Protein AF-A0A6P2C830-F1 (afdb_monomer_lite)

Foldseek 3Di:
DDPDPDPDPDQWDWDDDPNDIDTDHDPVVVVVVVVCVVVDDPVVVVVVVVVVVVVVVVVCVVVVVPPDDDPVRVCCVVVVD

Radius of gyration: 18.93 Å; chains: 1; bounding box: 39×42×45 Å

Secondary structure (DSSP, 8-state):
---------SSSEEEEETTEEEEE--HHHHHHHHHHHHHS-HHHHHHHHHHHHHHHHHHHHHTT-TT---HHHHHHHHHT-

Structure (mmCIF, N/CA/C/O ba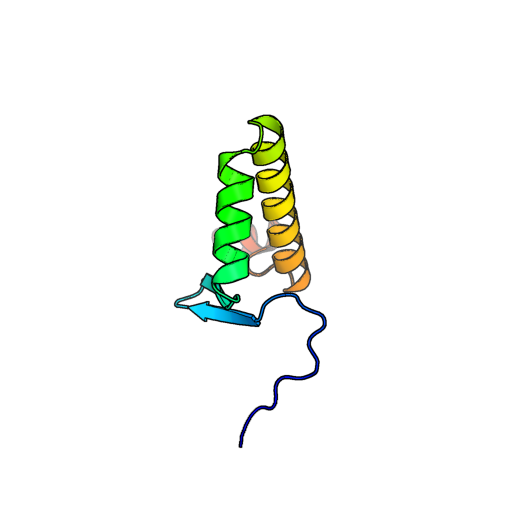ckbone):
data_AF-A0A6P2C830-F1
#
_entry.id   AF-A0A6P2C830-F1
#
loop_
_atom_site.group_PDB
_atom_site.id
_atom_site.type_symbol
_atom_site.label_atom_id
_atom_site.label_alt_id
_atom_site.label_comp_id
_atom_site.label_asym_id
_atom_site.label_entity_id
_atom_site.label_seq_id
_atom_site.pdbx_PDB_ins_code
_atom_site.Cartn_x
_atom_site.Cartn_y
_atom_site.Cartn_z
_atom_site.occupancy
_atom_site.B_iso_or_equiv
_atom_site.auth_seq_id
_atom_site.auth_comp_id
_atom_site.auth_asym_id
_atom_site.auth_atom_id
_atom_site.pdbx_PDB_model_num
ATOM 1 N N . MET A 1 1 ? -4.052 -27.293 -15.892 1.00 34.88 1 MET A N 1
ATOM 2 C CA . MET 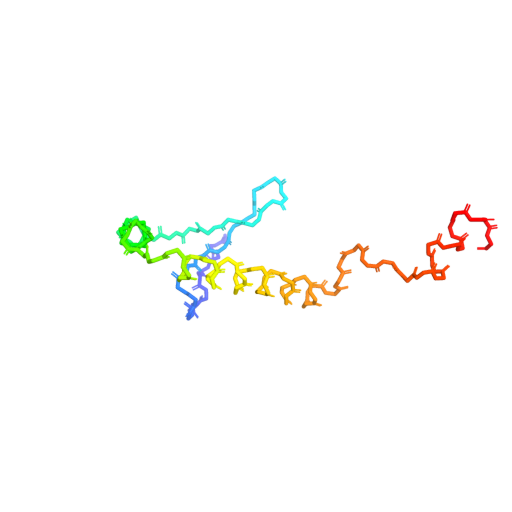A 1 1 ? -2.924 -27.018 -14.983 1.00 34.88 1 MET A CA 1
ATOM 3 C C . MET A 1 1 ? -3.433 -26.056 -13.933 1.00 34.88 1 MET A C 1
ATOM 5 O O . MET A 1 1 ? -3.702 -24.916 -14.277 1.00 34.88 1 MET A O 1
ATOM 9 N N . SER A 1 2 ? -3.673 -26.529 -12.713 1.00 40.00 2 SER A N 1
ATOM 10 C CA . SER A 1 2 ? -4.054 -25.658 -11.599 1.00 40.00 2 SER A CA 1
ATOM 11 C C . SER A 1 2 ? -2.768 -25.206 -10.920 1.00 40.00 2 SER A C 1
ATOM 13 O O . SER A 1 2 ? -2.024 -26.048 -10.423 1.00 40.00 2 SER A O 1
ATOM 15 N N . ALA A 1 3 ? -2.478 -23.905 -10.967 1.00 47.34 3 ALA A N 1
ATOM 16 C CA . ALA A 1 3 ? -1.435 -23.311 -10.146 1.00 47.34 3 ALA A CA 1
ATOM 17 C C . ALA A 1 3 ? -1.908 -23.415 -8.694 1.00 47.34 3 ALA A C 1
ATOM 19 O O . ALA A 1 3 ? -2.876 -22.774 -8.294 1.00 47.34 3 ALA A O 1
ATOM 20 N N . GLN A 1 4 ? -1.311 -24.335 -7.948 1.00 46.91 4 GLN A N 1
ATOM 21 C CA . GLN A 1 4 ? -1.545 -24.451 -6.519 1.00 46.91 4 GLN A CA 1
ATOM 22 C C . GLN A 1 4 ? -0.802 -23.277 -5.868 1.00 46.91 4 GLN A C 1
ATOM 24 O O . GLN A 1 4 ? 0.375 -23.100 -6.196 1.00 46.91 4 GLN A O 1
ATOM 29 N N . PRO A 1 5 ? -1.444 -22.458 -5.015 1.00 54.84 5 PRO A N 1
ATOM 30 C CA . PRO A 1 5 ? -0.735 -21.396 -4.327 1.00 54.84 5 PRO A CA 1
ATOM 31 C C . PRO A 1 5 ? 0.318 -22.073 -3.456 1.00 54.84 5 PRO A C 1
ATOM 33 O O . PRO A 1 5 ? -0.004 -22.869 -2.573 1.00 54.84 5 PRO A O 1
ATOM 36 N N . THR A 1 6 ? 1.584 -21.833 -3.779 1.00 50.69 6 THR A N 1
ATOM 37 C CA . THR A 1 6 ? 2.702 -22.108 -2.885 1.00 50.69 6 THR A CA 1
ATOM 38 C C . THR A 1 6 ? 2.404 -21.438 -1.560 1.00 50.69 6 THR A C 1
ATOM 40 O O . THR A 1 6 ? 2.041 -20.269 -1.567 1.00 50.69 6 THR A O 1
ATOM 43 N N . ASP A 1 7 ? 2.545 -22.205 -0.482 1.00 49.25 7 ASP A N 1
ATOM 44 C CA . ASP A 1 7 ? 2.450 -21.818 0.926 1.00 49.25 7 ASP A CA 1
ATOM 45 C C . ASP A 1 7 ? 3.064 -20.422 1.144 1.00 49.25 7 ASP A C 1
ATOM 47 O O . ASP A 1 7 ? 4.273 -20.263 1.328 1.00 49.25 7 ASP A O 1
ATOM 51 N N . SER A 1 8 ? 2.250 -19.383 0.972 1.00 48.66 8 SER A N 1
ATOM 52 C CA . SER A 1 8 ? 2.710 -18.007 0.976 1.00 48.66 8 SER A CA 1
ATOM 53 C C . SER A 1 8 ? 2.524 -17.507 2.392 1.00 48.66 8 SER A C 1
ATOM 55 O O . SER A 1 8 ? 1.414 -17.207 2.818 1.00 48.66 8 SER A O 1
ATOM 57 N N . THR A 1 9 ? 3.630 -17.376 3.115 1.00 57.12 9 THR A N 1
ATOM 58 C CA . THR A 1 9 ? 3.723 -16.650 4.392 1.00 57.12 9 THR A CA 1
ATOM 59 C C . THR A 1 9 ? 3.275 -15.177 4.269 1.00 57.12 9 THR A C 1
ATOM 61 O O . THR A 1 9 ? 3.286 -14.434 5.248 1.00 57.12 9 THR A O 1
ATOM 64 N N . GLU A 1 10 ? 2.890 -14.728 3.073 1.00 62.03 10 GLU A N 1
ATOM 65 C CA . GLU A 1 10 ? 2.388 -13.391 2.799 1.00 62.03 10 GLU A CA 1
ATOM 66 C C . GLU A 1 10 ? 0.921 -13.241 3.241 1.00 62.03 10 GLU A C 1
ATOM 68 O O . GLU A 1 10 ? 0.086 -14.103 2.960 1.00 62.03 10 GLU A O 1
ATOM 73 N N . PRO A 1 11 ? 0.570 -12.138 3.928 1.00 78.00 11 PRO A N 1
ATOM 74 C CA . PRO A 1 11 ? -0.770 -11.925 4.476 1.00 78.00 11 PRO A CA 1
ATOM 75 C C . PRO A 1 11 ? -1.847 -11.631 3.412 1.00 78.00 11 PRO A C 1
ATOM 77 O O . PRO A 1 11 ? -3.010 -11.434 3.769 1.00 78.00 11 PRO A O 1
ATOM 80 N N . TYR A 1 12 ? -1.481 -11.566 2.129 1.00 87.12 12 TYR A N 1
ATOM 81 C CA . TYR A 1 12 ? -2.369 -11.306 0.997 1.00 87.12 12 TYR A CA 1
ATOM 82 C C . TYR A 1 12 ? -1.783 -11.834 -0.318 1.00 87.12 12 TYR A C 1
ATOM 84 O O . TYR A 1 12 ? -0.575 -11.995 -0.440 1.00 87.12 12 TYR A O 1
ATOM 92 N N . GLU A 1 13 ? -2.641 -12.065 -1.314 1.00 89.31 13 GLU A N 1
ATOM 93 C CA . GLU A 1 13 ? -2.226 -12.408 -2.681 1.00 89.31 13 GLU A CA 1
ATOM 94 C C . GLU A 1 13 ? -2.145 -11.136 -3.535 1.00 89.31 13 GLU A C 1
ATOM 96 O O . GLU A 1 13 ? -3.043 -10.299 -3.467 1.00 89.31 13 GLU A O 1
ATOM 101 N N . VAL A 1 14 ? -1.102 -10.981 -4.355 1.00 88.62 14 VAL A N 1
ATOM 102 C CA . VAL A 1 14 ? -0.944 -9.832 -5.263 1.00 88.62 14 VAL A CA 1
ATOM 103 C C . VAL A 1 14 ? -1.365 -10.203 -6.684 1.00 88.62 14 VAL A C 1
ATOM 105 O O . VAL A 1 14 ? -0.930 -11.207 -7.242 1.00 88.62 14 VAL A O 1
ATOM 108 N N . ILE A 1 15 ? -2.181 -9.348 -7.292 1.00 90.31 15 ILE A N 1
ATOM 109 C CA . ILE A 1 15 ? -2.596 -9.399 -8.694 1.00 90.31 15 ILE A CA 1
ATOM 110 C C . ILE A 1 15 ? -2.181 -8.112 -9.412 1.00 90.31 15 ILE A C 1
ATOM 112 O O . ILE A 1 15 ? -1.983 -7.075 -8.785 1.00 90.31 15 ILE A O 1
ATOM 116 N N . HIS A 1 16 ? -2.098 -8.148 -10.742 1.00 87.00 16 HIS A N 1
ATOM 117 C CA . HIS A 1 16 ? -1.787 -6.968 -11.553 1.00 87.00 16 HIS A CA 1
ATOM 118 C C . HIS A 1 16 ? -2.968 -6.591 -12.452 1.00 87.00 16 HIS A C 1
ATOM 120 O O . HIS A 1 16 ? -3.437 -7.404 -13.250 1.00 87.00 16 HIS A O 1
ATOM 126 N N . LEU A 1 17 ? -3.440 -5.348 -12.339 1.00 86.94 17 LEU A N 1
ATOM 127 C CA . LEU A 1 17 ? -4.586 -4.803 -13.064 1.00 86.94 17 LEU A CA 1
ATOM 128 C C . LEU A 1 17 ? -4.148 -3.574 -13.861 1.00 86.94 17 LEU A C 1
ATOM 130 O O . LEU A 1 17 ? -3.833 -2.541 -13.286 1.00 86.94 17 LEU A O 1
ATOM 134 N N . GLY A 1 18 ? -4.112 -3.666 -15.194 1.00 79.75 18 GLY A N 1
ATOM 135 C CA . GLY A 1 18 ? -3.837 -2.498 -16.047 1.00 79.75 18 GLY A CA 1
ATOM 136 C C . GLY A 1 18 ? -2.501 -1.785 -15.776 1.00 79.75 18 GLY A C 1
ATOM 137 O O . GLY A 1 18 ? -2.388 -0.601 -16.071 1.00 79.75 18 GLY A O 1
ATOM 138 N N . GLY A 1 19 ? -1.506 -2.485 -15.219 1.00 80.81 19 GLY A N 1
ATOM 139 C CA . GLY A 1 19 ? -0.206 -1.920 -14.830 1.00 80.81 19 GLY A CA 1
ATOM 140 C C . GLY A 1 19 ? -0.081 -1.558 -13.346 1.00 80.81 19 GLY A C 1
ATOM 141 O O . GLY A 1 19 ? 1.017 -1.245 -12.900 1.00 80.81 19 GLY A O 1
ATOM 142 N N . GLU A 1 20 ? -1.160 -1.652 -12.571 1.00 81.06 20 GLU A N 1
ATOM 143 C CA . GLU A 1 20 ? -1.166 -1.422 -11.126 1.00 81.06 20 GLU A CA 1
ATOM 144 C C . GLU A 1 20 ? -1.124 -2.754 -10.360 1.00 81.06 20 GLU A C 1
ATOM 146 O O . GLU A 1 20 ? -1.752 -3.734 -10.769 1.00 81.06 20 GLU A O 1
ATOM 151 N N . ALA A 1 21 ? -0.375 -2.810 -9.257 1.00 87.38 21 ALA A N 1
ATOM 152 C CA . ALA A 1 21 ? -0.396 -3.948 -8.340 1.00 87.38 21 ALA A CA 1
ATOM 153 C C . ALA A 1 21 ? -1.544 -3.780 -7.332 1.00 87.38 21 ALA A C 1
ATOM 155 O O . ALA A 1 21 ? -1.662 -2.743 -6.687 1.00 87.38 21 ALA A O 1
ATOM 156 N N . ALA A 1 22 ? -2.378 -4.805 -7.184 1.00 90.25 22 ALA A N 1
ATOM 157 C CA . ALA A 1 22 ? -3.491 -4.841 -6.243 1.00 90.25 22 ALA A CA 1
ATOM 158 C C . ALA A 1 22 ? -3.418 -6.101 -5.375 1.00 90.25 22 ALA A C 1
ATOM 160 O O . ALA A 1 22 ? -2.899 -7.124 -5.806 1.00 90.25 22 ALA A O 1
ATOM 161 N N . ALA A 1 23 ? -3.964 -6.042 -4.161 1.00 91.19 23 ALA A N 1
ATOM 162 C CA . ALA A 1 23 ? -3.978 -7.171 -3.234 1.00 91.19 23 ALA A CA 1
ATOM 163 C C . ALA A 1 23 ? -5.385 -7.771 -3.085 1.00 91.19 23 ALA A C 1
ATOM 165 O O . ALA A 1 23 ? -6.365 -7.051 -2.869 1.00 91.19 23 ALA A O 1
ATOM 166 N N . ILE A 1 24 ? -5.484 -9.097 -3.141 1.00 92.94 24 ILE A N 1
ATOM 167 C CA . ILE A 1 24 ? -6.648 -9.869 -2.715 1.00 92.94 24 ILE A CA 1
ATOM 168 C C . ILE A 1 24 ? -6.462 -10.193 -1.234 1.00 92.94 24 ILE A C 1
ATOM 170 O O . ILE A 1 24 ? -5.543 -10.909 -0.839 1.00 92.94 24 ILE A O 1
ATOM 174 N N . VAL A 1 25 ? -7.365 -9.663 -0.411 1.00 93.56 25 VAL A N 1
ATOM 175 C CA . VAL A 1 25 ? -7.373 -9.862 1.044 1.00 93.56 25 VAL A CA 1
ATOM 176 C C . VAL A 1 25 ? -8.738 -10.373 1.506 1.00 93.56 25 VAL A C 1
ATOM 178 O O . VAL A 1 25 ? -9.763 -10.023 0.904 1.00 93.56 25 VAL A O 1
ATOM 181 N N . PRO A 1 26 ? -8.814 -11.140 2.608 1.00 94.00 26 PRO A N 1
ATOM 182 C CA . PRO A 1 26 ? -10.088 -11.440 3.242 1.00 94.00 26 PRO A CA 1
ATOM 183 C C . PRO A 1 26 ? -10.836 -10.153 3.611 1.00 94.00 26 PRO A C 1
ATOM 185 O O . PRO A 1 26 ? -10.292 -9.233 4.226 1.00 94.00 26 PRO A O 1
ATOM 188 N N . LEU A 1 27 ? -12.131 -10.091 3.288 1.00 94.94 27 LEU A N 1
ATOM 189 C CA . LEU A 1 27 ? -12.940 -8.884 3.503 1.00 94.94 27 LEU A CA 1
ATOM 190 C C . LEU A 1 27 ? -12.975 -8.435 4.976 1.00 94.94 27 LEU A C 1
ATOM 192 O O . LEU A 1 27 ? -13.080 -7.242 5.264 1.00 94.94 27 LEU A O 1
ATOM 196 N N . ALA A 1 28 ? -12.895 -9.380 5.917 1.00 95.31 28 ALA A N 1
ATOM 197 C CA . ALA A 1 28 ? -12.821 -9.082 7.346 1.00 95.31 28 ALA A CA 1
ATOM 198 C C . ALA A 1 28 ? -11.551 -8.295 7.711 1.00 95.31 28 ALA A C 1
ATOM 200 O O . ALA A 1 28 ? -11.627 -7.346 8.495 1.00 95.31 28 ALA A O 1
ATOM 201 N N . ASP A 1 29 ? -10.418 -8.633 7.098 1.00 94.88 29 ASP A N 1
ATOM 202 C CA . ASP A 1 29 ? -9.134 -7.992 7.369 1.00 94.88 29 ASP A CA 1
ATOM 203 C C . ASP A 1 29 ? -9.102 -6.575 6.794 1.00 94.88 29 ASP A C 1
ATOM 205 O O . ASP A 1 29 ? -8.734 -5.639 7.506 1.00 94.88 29 ASP A O 1
ATOM 209 N N . LEU A 1 30 ? -9.621 -6.381 5.574 1.00 95.69 30 LEU A N 1
ATOM 210 C CA . LEU A 1 30 ? -9.796 -5.044 4.995 1.00 95.69 30 LEU A CA 1
ATOM 211 C C . LEU A 1 30 ? -10.695 -4.161 5.871 1.00 95.69 30 LEU A C 1
ATOM 213 O O . LEU A 1 30 ? -10.368 -3.008 6.150 1.00 95.69 30 LEU A O 1
ATOM 217 N N . ARG A 1 31 ? -11.833 -4.690 6.342 1.00 97.62 31 ARG A N 1
ATOM 218 C CA . ARG A 1 31 ? -12.749 -3.945 7.223 1.00 97.62 31 ARG A CA 1
ATOM 219 C C . ARG A 1 31 ? -12.083 -3.551 8.540 1.00 97.62 31 ARG A C 1
ATOM 221 O O . ARG A 1 31 ? -12.300 -2.432 9.007 1.00 97.62 31 ARG A O 1
ATOM 228 N N . ARG A 1 32 ? -11.277 -4.446 9.121 1.00 96.88 32 ARG A N 1
ATOM 229 C CA . ARG A 1 32 ? -10.502 -4.178 10.338 1.00 96.88 32 ARG A CA 1
ATOM 230 C C . ARG A 1 32 ? -9.465 -3.082 10.101 1.00 96.88 32 ARG A C 1
ATOM 232 O O . ARG A 1 32 ? -9.438 -2.129 10.874 1.00 96.88 32 ARG A O 1
ATOM 239 N N . LEU A 1 33 ? -8.690 -3.160 9.018 1.00 95.69 33 LEU A N 1
ATOM 240 C CA . LEU A 1 33 ? -7.710 -2.129 8.661 1.00 95.69 33 LEU A CA 1
ATOM 241 C C . LEU A 1 33 ? -8.374 -0.755 8.489 1.00 95.69 33 LEU A C 1
ATOM 243 O O . LEU A 1 33 ? -7.927 0.220 9.082 1.00 95.69 33 LEU A O 1
ATOM 247 N N . ARG A 1 34 ? -9.510 -0.684 7.782 1.00 97.00 34 ARG A N 1
ATOM 248 C CA . ARG A 1 34 ? -10.279 0.566 7.623 1.00 97.00 34 ARG A CA 1
ATOM 249 C C . ARG A 1 34 ? -10.804 1.124 8.944 1.00 97.00 34 ARG A C 1
ATOM 251 O O . ARG A 1 34 ? -10.950 2.335 9.089 1.00 97.00 34 ARG A O 1
ATOM 258 N N . ALA A 1 35 ? -11.137 0.266 9.906 1.00 98.12 35 ALA A N 1
ATOM 259 C CA . ALA A 1 35 ? -11.520 0.720 11.238 1.00 98.12 35 ALA A CA 1
ATOM 260 C C . ALA A 1 35 ? -10.321 1.330 11.978 1.00 98.12 35 ALA A C 1
ATOM 262 O O . ALA A 1 35 ? -10.454 2.422 12.525 1.00 98.12 35 ALA A O 1
ATOM 263 N N . VAL A 1 36 ? -9.156 0.675 11.933 1.00 97.81 36 VAL A N 1
ATOM 264 C CA . VAL A 1 36 ? -7.907 1.203 12.505 1.00 97.81 36 VAL A CA 1
ATOM 265 C C . VAL A 1 36 ? -7.551 2.547 11.876 1.00 97.81 36 VAL A C 1
ATOM 267 O O . VAL A 1 36 ? -7.357 3.516 12.601 1.00 97.81 36 VAL A O 1
ATOM 270 N N . GLU A 1 37 ? -7.570 2.644 10.546 1.00 96.50 37 GLU A N 1
ATOM 271 C CA . GLU A 1 37 ? -7.288 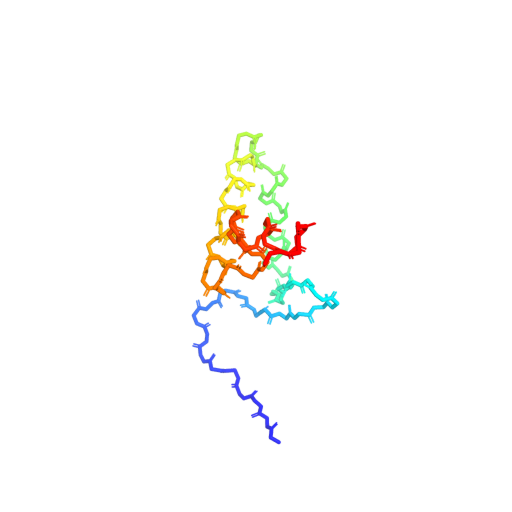3.876 9.804 1.00 96.50 37 GLU A CA 1
ATOM 272 C C . GLU A 1 37 ? -8.174 5.035 10.275 1.00 96.50 37 GLU A C 1
ATOM 274 O O . GLU A 1 37 ? -7.670 6.123 10.538 1.00 96.50 37 GLU A O 1
ATOM 279 N N . ARG A 1 38 ? -9.483 4.811 10.475 1.00 97.31 38 ARG A N 1
ATOM 280 C CA . ARG A 1 38 ? -10.409 5.843 10.981 1.00 97.31 38 ARG A CA 1
ATOM 281 C C . ARG A 1 38 ? -10.090 6.316 12.398 1.00 97.31 38 ARG A C 1
ATOM 283 O O . ARG A 1 38 ? -10.343 7.479 12.700 1.00 97.31 38 ARG A O 1
ATOM 290 N N . HIS A 1 39 ? -9.551 5.442 13.242 1.00 98.00 39 HIS A N 1
ATOM 291 C CA . HIS A 1 39 ? -9.205 5.758 14.629 1.00 98.00 39 HIS A CA 1
ATOM 292 C C . HIS A 1 39 ? -7.745 6.195 14.820 1.00 98.00 39 HIS A C 1
ATOM 294 O O . HIS A 1 39 ? -7.394 6.653 15.906 1.00 98.00 39 HIS A O 1
ATOM 300 N N . ALA A 1 40 ? -6.907 6.079 13.788 1.00 97.69 40 ALA A N 1
ATOM 301 C CA . ALA A 1 40 ? -5.514 6.494 13.829 1.00 97.69 40 ALA A CA 1
ATOM 302 C C . ALA A 1 40 ? -5.370 8.013 14.021 1.00 97.69 40 ALA A C 1
ATOM 304 O O . ALA A 1 40 ? -6.177 8.809 13.525 1.00 97.69 40 ALA A O 1
ATOM 305 N N . THR A 1 41 ? -4.314 8.410 14.730 1.00 98.38 41 THR A N 1
ATOM 306 C CA . THR A 1 41 ? -3.900 9.814 14.831 1.00 98.38 41 THR A CA 1
ATOM 307 C C . THR A 1 41 ? -3.379 10.310 13.480 1.00 98.38 41 THR A C 1
ATOM 309 O O . THR A 1 41 ? -3.023 9.512 12.615 1.00 98.38 41 THR A O 1
ATOM 312 N N . ALA A 1 42 ? -3.310 11.632 13.295 1.00 97.19 42 ALA A N 1
ATOM 313 C CA . ALA A 1 42 ? -2.738 12.212 12.078 1.00 97.19 42 ALA A CA 1
ATOM 314 C C . ALA A 1 42 ? -1.288 11.746 11.851 1.00 97.19 42 ALA A C 1
ATOM 316 O O . ALA A 1 42 ? -0.979 11.275 10.765 1.00 97.19 42 ALA A O 1
ATOM 317 N N . GLN A 1 43 ? -0.458 11.769 12.903 1.00 97.75 43 GLN A N 1
ATOM 318 C CA . GLN A 1 43 ? 0.930 11.305 12.826 1.00 97.75 43 GLN A CA 1
ATOM 319 C C . GLN A 1 43 ? 1.028 9.834 12.410 1.00 97.75 43 GLN A C 1
ATOM 321 O O . GLN A 1 43 ? 1.795 9.499 11.523 1.00 97.75 43 GLN A O 1
ATOM 326 N N . ALA A 1 44 ? 0.206 8.955 12.994 1.00 97.88 44 ALA A N 1
ATOM 327 C CA . ALA A 1 44 ? 0.246 7.535 12.650 1.00 97.88 44 ALA A CA 1
ATOM 328 C C . ALA A 1 44 ? -0.171 7.262 11.194 1.00 97.88 44 ALA A C 1
ATOM 330 O O . ALA A 1 44 ? 0.268 6.275 10.612 1.00 97.88 44 ALA A O 1
ATOM 331 N N . ARG A 1 45 ? -1.026 8.110 10.604 1.00 96.75 45 ARG A N 1
ATOM 332 C CA . ARG A 1 45 ? -1.367 8.018 9.176 1.00 96.75 45 ARG A CA 1
ATOM 333 C C . ARG A 1 45 ? -0.210 8.481 8.296 1.00 96.75 45 ARG A C 1
ATOM 335 O O . ARG A 1 45 ? 0.114 7.783 7.347 1.00 96.75 45 ARG A O 1
ATOM 342 N N . GLU A 1 46 ? 0.424 9.599 8.641 1.00 97.38 46 GLU A N 1
ATOM 343 C CA . GLU A 1 46 ? 1.601 10.107 7.925 1.00 97.38 46 GLU A CA 1
ATOM 344 C C . GLU A 1 46 ? 2.755 9.095 7.952 1.00 97.38 46 GLU A C 1
ATOM 346 O O . GLU A 1 46 ? 3.300 8.751 6.906 1.00 97.38 46 GLU A O 1
ATOM 351 N N . ASP A 1 47 ? 3.068 8.540 9.124 1.00 98.06 47 ASP A N 1
ATOM 352 C CA . ASP A 1 47 ? 4.118 7.529 9.269 1.00 98.06 47 ASP A CA 1
ATOM 353 C C . ASP A 1 47 ? 3.828 6.293 8.394 1.00 98.06 47 ASP A C 1
ATOM 355 O O . ASP A 1 47 ? 4.724 5.779 7.722 1.00 98.06 47 ASP A O 1
ATOM 359 N N . ALA A 1 48 ? 2.565 5.848 8.339 1.00 96.56 48 ALA A N 1
ATOM 360 C CA . ALA A 1 48 ? 2.149 4.726 7.498 1.00 96.56 48 ALA A CA 1
ATOM 361 C C . ALA A 1 48 ? 2.250 5.036 5.990 1.00 96.56 48 ALA A C 1
ATOM 363 O O . ALA A 1 48 ? 2.614 4.160 5.206 1.00 96.56 48 ALA A O 1
ATOM 364 N N . GLU A 1 49 ? 1.954 6.269 5.568 1.00 96.38 49 GLU A N 1
ATOM 365 C CA . GLU A 1 49 ? 2.125 6.714 4.177 1.00 96.38 49 GLU A CA 1
ATOM 366 C C . GLU A 1 49 ? 3.606 6.751 3.77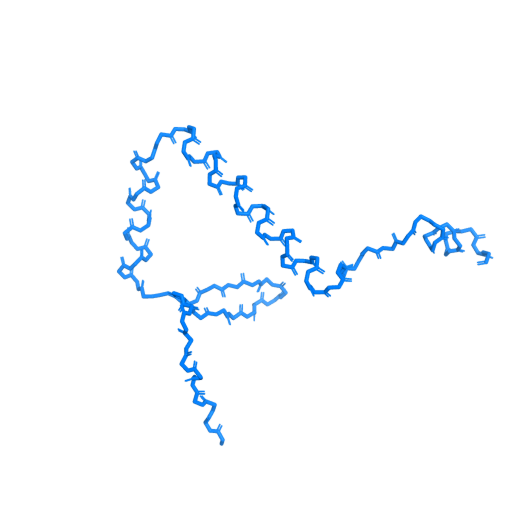0 1.00 96.38 49 GLU A C 1
ATOM 368 O O . GLU A 1 49 ? 3.962 6.334 2.660 1.00 96.38 49 GLU A O 1
ATOM 373 N N . ILE A 1 50 ? 4.484 7.192 4.677 1.00 97.88 50 ILE A N 1
ATOM 374 C CA . ILE A 1 50 ? 5.937 7.171 4.476 1.00 97.88 50 ILE A CA 1
ATOM 375 C C . ILE A 1 50 ? 6.425 5.727 4.328 1.00 97.88 50 ILE A C 1
ATOM 377 O O . ILE A 1 50 ? 7.126 5.417 3.364 1.00 97.88 50 ILE A O 1
ATOM 381 N N . GLU A 1 51 ? 6.030 4.833 5.236 1.00 97.38 51 GLU A N 1
ATOM 382 C CA . GLU A 1 51 ? 6.424 3.421 5.190 1.00 97.38 51 GLU A CA 1
ATOM 383 C C . GLU A 1 51 ? 5.955 2.738 3.896 1.00 97.38 51 GLU A C 1
ATOM 385 O O . GLU A 1 51 ? 6.747 2.066 3.233 1.00 97.38 51 GLU A O 1
ATOM 390 N N . ALA A 1 52 ? 4.709 2.976 3.470 1.00 94.00 52 ALA A N 1
ATOM 391 C CA . ALA A 1 52 ? 4.184 2.441 2.213 1.00 94.00 52 ALA A CA 1
ATOM 392 C C . ALA A 1 52 ? 4.961 2.955 0.987 1.00 94.00 52 ALA A C 1
ATOM 394 O O . ALA A 1 52 ? 5.239 2.195 0.057 1.00 94.00 52 ALA A O 1
ATOM 395 N N . THR A 1 53 ? 5.356 4.230 0.997 1.00 95.00 53 THR A N 1
ATOM 396 C CA . THR A 1 53 ? 6.168 4.828 -0.074 1.00 95.00 53 THR A CA 1
ATOM 397 C C . THR A 1 53 ? 7.557 4.192 -0.143 1.00 95.00 53 THR A C 1
ATOM 399 O O . THR A 1 53 ? 8.043 3.880 -1.232 1.00 95.00 53 THR A O 1
ATOM 402 N N . LEU A 1 54 ? 8.192 3.967 1.011 1.00 96.56 54 LEU A N 1
ATOM 403 C CA . LEU A 1 54 ? 9.495 3.306 1.091 1.00 96.56 54 LEU A CA 1
ATOM 404 C C . LEU A 1 54 ? 9.420 1.850 0.622 1.00 96.56 54 LEU A C 1
ATOM 406 O O . LEU A 1 54 ? 10.262 1.433 -0.171 1.00 96.56 54 LEU A O 1
ATOM 410 N N . ALA A 1 55 ? 8.383 1.109 1.019 1.00 92.81 55 ALA A N 1
ATOM 411 C CA . ALA A 1 55 ? 8.162 -0.256 0.545 1.00 92.81 55 ALA A CA 1
ATOM 412 C C . ALA A 1 55 ? 8.012 -0.309 -0.987 1.00 92.81 55 ALA A C 1
ATOM 414 O O . ALA A 1 55 ? 8.664 -1.117 -1.646 1.00 92.81 55 ALA A O 1
ATOM 415 N N . GLY A 1 56 ? 7.238 0.614 -1.573 1.00 90.38 56 GLY A N 1
ATOM 416 C CA . GLY A 1 56 ? 7.102 0.720 -3.028 1.00 90.38 56 GLY A CA 1
ATOM 417 C C . GLY A 1 56 ? 8.420 1.061 -3.737 1.00 90.38 56 GLY A C 1
ATOM 418 O O . GLY A 1 56 ? 8.719 0.509 -4.799 1.00 90.38 56 GLY A O 1
ATOM 419 N N . HIS A 1 57 ? 9.246 1.928 -3.146 1.00 90.56 57 HIS A N 1
ATOM 420 C CA . HIS A 1 57 ? 10.594 2.197 -3.653 1.00 90.56 57 HIS A CA 1
ATOM 421 C C . HIS A 1 57 ? 11.488 0.950 -3.592 1.00 90.56 57 HIS A C 1
ATOM 423 O O . HIS A 1 57 ? 12.220 0.675 -4.545 1.00 90.56 57 HIS A O 1
ATOM 429 N N . ASP A 1 58 ? 11.432 0.186 -2.505 1.00 91.88 58 ASP A N 1
ATOM 430 C CA . ASP A 1 58 ? 12.226 -1.031 -2.349 1.00 91.88 58 ASP A CA 1
ATOM 431 C C . ASP A 1 58 ? 11.802 -2.116 -3.343 1.00 91.88 58 ASP A C 1
ATOM 433 O O . ASP A 1 58 ? 12.659 -2.789 -3.921 1.00 91.88 58 ASP A O 1
ATOM 437 N N . ASP A 1 59 ? 10.503 -2.243 -3.616 1.00 88.44 59 ASP A N 1
ATOM 438 C CA . ASP A 1 59 ? 9.971 -3.127 -4.654 1.00 88.44 59 ASP A CA 1
ATOM 439 C C . ASP A 1 59 ? 10.443 -2.705 -6.050 1.00 88.44 59 ASP A C 1
ATOM 441 O O . ASP A 1 5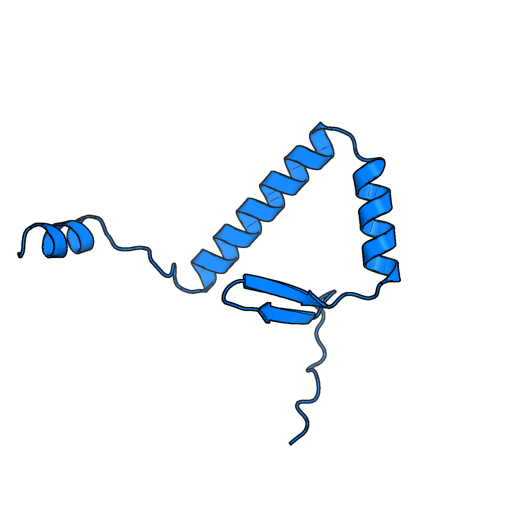9 ? 10.933 -3.535 -6.822 1.00 88.44 59 ASP A O 1
ATOM 445 N N . TRP A 1 60 ? 10.388 -1.407 -6.362 1.00 88.12 60 TRP A N 1
ATOM 446 C CA . TRP A 1 60 ? 10.941 -0.853 -7.600 1.00 88.12 60 TRP A CA 1
ATOM 447 C C . TRP A 1 60 ? 12.448 -1.117 -7.727 1.00 88.12 60 TRP A C 1
ATOM 449 O O . TRP A 1 60 ? 12.932 -1.527 -8.787 1.00 88.12 60 TRP A O 1
ATOM 459 N N . ALA A 1 61 ? 13.205 -0.934 -6.645 1.00 90.38 61 ALA A N 1
ATOM 460 C CA . ALA A 1 61 ? 14.635 -1.200 -6.627 1.00 90.38 61 ALA A CA 1
ATOM 461 C C . ALA A 1 61 ? 14.926 -2.691 -6.851 1.00 90.38 61 ALA A C 1
ATOM 463 O O . ALA A 1 61 ? 15.807 -3.033 -7.645 1.00 90.38 61 ALA A O 1
ATOM 464 N N . ARG A 1 62 ? 14.150 -3.577 -6.215 1.00 86.88 62 ARG A N 1
ATOM 465 C CA . ARG A 1 62 ? 14.239 -5.036 -6.377 1.00 86.88 62 ARG A CA 1
ATOM 466 C C . ARG A 1 62 ? 13.885 -5.483 -7.793 1.00 86.88 62 ARG A C 1
ATOM 468 O O . ARG A 1 62 ? 14.522 -6.395 -8.310 1.00 86.88 62 ARG A O 1
ATOM 475 N N . ALA A 1 63 ? 12.948 -4.801 -8.448 1.00 83.81 63 ALA A N 1
ATOM 476 C CA . ALA A 1 63 ? 12.600 -5.015 -9.851 1.00 83.81 63 ALA A CA 1
ATOM 477 C C . ALA A 1 63 ? 13.681 -4.531 -10.843 1.00 83.81 63 ALA A C 1
ATOM 479 O O . ALA A 1 63 ? 13.464 -4.560 -12.053 1.00 83.81 63 ALA A O 1
ATOM 480 N N . GLY A 1 64 ? 14.844 -4.082 -10.358 1.00 87.19 64 GLY A N 1
ATOM 481 C CA . GLY A 1 64 ? 15.942 -3.609 -11.200 1.00 87.19 64 GLY A CA 1
ATOM 482 C C . GLY A 1 64 ? 15.812 -2.143 -11.597 1.00 87.19 64 GLY A C 1
ATOM 483 O O . GLY A 1 64 ? 16.388 -1.738 -12.602 1.00 87.19 64 GLY A O 1
ATOM 484 N N . ARG A 1 65 ? 15.074 -1.347 -10.812 1.00 85.75 65 ARG A N 1
ATOM 485 C CA . ARG A 1 65 ? 14.852 0.086 -11.046 1.00 85.75 65 ARG A CA 1
ATOM 486 C C . ARG A 1 65 ? 14.297 0.366 -12.451 1.00 85.75 65 ARG A C 1
ATOM 488 O O . ARG A 1 65 ? 14.884 1.155 -13.194 1.00 85.75 65 ARG A O 1
ATOM 495 N N . PRO A 1 66 ? 13.188 -0.275 -12.860 1.00 77.00 66 PRO A N 1
ATOM 496 C CA . PRO A 1 66 ? 12.611 -0.057 -14.182 1.00 77.00 66 PRO A CA 1
ATOM 497 C C . PRO A 1 66 ? 12.355 1.439 -14.419 1.00 77.00 66 PRO A C 1
ATOM 499 O O . PRO A 1 66 ? 11.820 2.135 -13.558 1.00 77.00 66 PRO A O 1
ATOM 502 N N . GLY A 1 67 ? 12.791 1.945 -15.575 1.00 77.00 67 GLY A N 1
ATOM 503 C CA . GLY A 1 67 ? 12.716 3.370 -15.916 1.00 77.00 67 GLY A CA 1
ATOM 504 C C . GLY A 1 67 ? 13.825 4.254 -15.324 1.00 77.00 67 GLY A C 1
ATOM 505 O O . GLY A 1 67 ? 13.916 5.417 -15.710 1.00 77.00 67 GLY A O 1
ATOM 506 N N . ALA A 1 68 ? 14.706 3.739 -14.454 1.00 81.06 68 ALA A N 1
ATOM 507 C CA . ALA A 1 68 ? 15.933 4.448 -14.095 1.00 81.06 68 ALA A CA 1
ATOM 508 C C . ALA A 1 68 ? 16.913 4.389 -15.268 1.00 81.06 68 ALA A C 1
ATOM 510 O O . ALA A 1 68 ? 17.597 3.389 -15.478 1.00 81.06 68 ALA A O 1
ATOM 511 N N . ARG A 1 69 ? 16.996 5.476 -16.029 1.00 81.25 69 ARG A N 1
ATOM 512 C CA . ARG A 1 69 ? 18.120 5.712 -16.933 1.00 81.25 69 ARG A CA 1
ATOM 513 C C . ARG A 1 69 ? 19.179 6.539 -16.217 1.00 81.25 69 ARG A C 1
ATOM 515 O O . ARG A 1 69 ? 18.844 7.425 -15.429 1.00 81.25 69 ARG A O 1
ATOM 522 N N . THR A 1 70 ? 20.453 6.250 -16.472 1.00 81.69 70 THR A N 1
ATOM 523 C CA . THR A 1 70 ? 21.532 7.110 -15.971 1.00 81.69 70 THR A CA 1
ATOM 524 C C . THR A 1 70 ? 21.471 8.474 -16.662 1.00 81.69 70 THR A C 1
ATOM 526 O O . THR A 1 70 ? 20.899 8.605 -17.743 1.00 81.69 70 THR A O 1
ATOM 529 N N . HIS A 1 71 ? 22.043 9.509 -16.044 1.00 79.44 71 HIS A N 1
ATOM 530 C CA . HIS A 1 71 ? 22.114 10.826 -16.679 1.00 79.44 71 HIS A CA 1
ATOM 531 C C . HIS A 1 71 ? 22.814 10.741 -18.041 1.00 79.44 71 HIS A C 1
ATOM 533 O O . HIS A 1 71 ? 22.272 11.231 -19.024 1.00 79.44 71 HIS A O 1
ATOM 539 N N . ASP A 1 72 ? 23.948 10.043 -18.116 1.00 86.62 72 ASP A N 1
ATOM 540 C CA . ASP A 1 72 ? 24.711 9.869 -19.356 1.00 86.62 72 ASP A CA 1
ATOM 541 C C . ASP A 1 72 ? 23.894 9.139 -20.429 1.00 86.62 72 ASP A C 1
ATOM 543 O O . ASP A 1 72 ? 23.849 9.574 -21.574 1.00 86.62 72 ASP A O 1
ATOM 547 N N . ASP A 1 73 ? 23.168 8.091 -20.041 1.00 85.00 73 ASP A N 1
ATOM 548 C CA . ASP A 1 73 ? 22.262 7.344 -20.914 1.00 85.00 73 ASP A CA 1
ATOM 549 C C . ASP A 1 73 ? 21.121 8.205 -21.480 1.00 85.00 73 ASP A C 1
ATOM 551 O O . ASP A 1 73 ? 20.758 8.069 -22.650 1.00 85.00 73 ASP A O 1
ATOM 555 N N . VAL A 1 74 ? 20.542 9.081 -20.652 1.00 82.88 74 VAL A N 1
ATOM 556 C CA . VAL A 1 74 ? 19.497 10.031 -21.068 1.00 82.88 74 VAL A CA 1
ATOM 557 C C . VAL A 1 74 ? 20.084 11.110 -21.974 1.00 82.88 74 VAL A C 1
ATOM 559 O O . VAL A 1 74 ? 19.475 11.477 -22.976 1.00 82.88 74 VAL A O 1
ATOM 562 N N . MET A 1 75 ? 21.270 11.620 -21.648 1.00 89.44 75 MET A N 1
ATOM 563 C CA . MET A 1 75 ? 21.922 12.675 -22.420 1.00 89.44 75 MET A CA 1
ATOM 564 C C . MET A 1 75 ? 22.422 12.171 -23.776 1.00 89.44 75 MET A C 1
ATOM 566 O O . MET A 1 75 ? 22.297 12.899 -24.758 1.00 89.44 75 MET A O 1
ATOM 570 N N . ALA A 1 76 ? 22.914 10.934 -23.859 1.00 89.88 76 ALA A N 1
ATOM 571 C CA . ALA A 1 76 ? 23.284 10.291 -25.119 1.00 89.88 76 ALA A CA 1
ATOM 572 C C . ALA A 1 76 ? 22.075 10.175 -26.063 1.00 89.88 76 ALA A C 1
ATOM 574 O O . ALA A 1 76 ? 22.143 10.571 -27.225 1.00 89.88 76 ALA A O 1
ATOM 575 N N . GLU A 1 77 ? 20.924 9.746 -25.535 1.00 84.25 77 GLU A N 1
ATOM 576 C CA . GLU A 1 77 ? 19.670 9.669 -26.291 1.00 84.25 77 GLU A CA 1
ATOM 577 C C . GLU A 1 77 ? 19.166 11.052 -26.743 1.00 84.25 77 GLU A C 1
ATOM 579 O O . GLU A 1 77 ? 18.839 11.240 -27.914 1.00 84.25 77 GLU A O 1
ATOM 584 N N . LEU A 1 78 ? 19.112 12.033 -25.835 1.00 85.25 78 LEU A N 1
ATOM 585 C 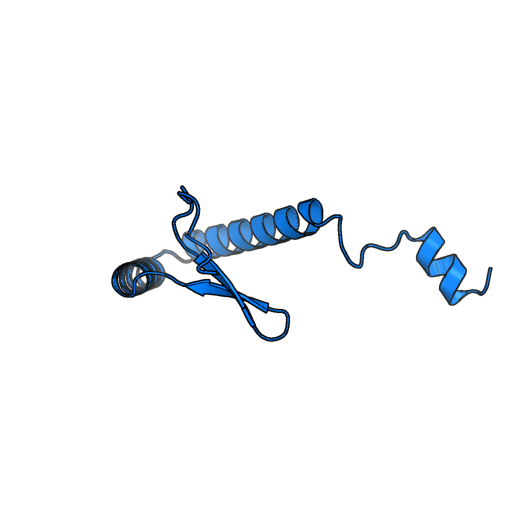CA . LEU A 1 78 ? 18.552 13.361 -26.121 1.00 85.25 78 LEU A CA 1
ATOM 586 C C . LEU A 1 78 ? 19.436 14.216 -27.036 1.00 85.25 78 LEU A C 1
ATOM 588 O O . LEU A 1 78 ? 18.919 15.062 -27.766 1.00 85.25 78 LEU A O 1
ATOM 592 N N . LEU A 1 79 ? 20.757 14.030 -26.980 1.00 90.25 79 LEU A N 1
ATOM 593 C CA . LEU A 1 79 ? 21.725 14.792 -27.773 1.00 90.25 79 LEU A CA 1
ATOM 594 C C . LEU A 1 79 ? 22.236 14.030 -29.006 1.00 90.25 79 LEU A C 1
ATOM 596 O O . LEU A 1 79 ? 23.022 14.590 -29.771 1.00 90.25 79 LEU A O 1
ATOM 600 N N . GLY A 1 80 ? 21.782 12.789 -29.219 1.00 76.75 80 GLY A N 1
ATOM 601 C CA . GLY A 1 80 ? 22.152 11.958 -30.367 1.00 76.75 80 GLY A CA 1
ATOM 602 C C . GLY A 1 80 ? 23.638 11.584 -30.414 1.00 76.75 80 GLY A C 1
ATOM 603 O O . GLY A 1 80 ? 24.216 11.583 -31.502 1.00 76.75 80 GLY A O 1
ATOM 604 N N . GLN A 1 81 ? 24.252 11.337 -29.251 1.00 60.22 81 GLN A N 1
ATOM 605 C CA . GLN A 1 81 ? 25.648 10.892 -29.105 1.00 60.22 81 GLN A CA 1
ATOM 606 C C . GLN A 1 81 ? 25.719 9.369 -28.978 1.00 60.22 81 GLN A C 1
ATOM 608 O O . GLN A 1 81 ? 24.907 8.808 -28.210 1.00 60.22 81 GLN A O 1
#

Organism: NCBI:txid2480626

Sequence (81 aa):
MSAQPTDSTEPYEVIHLGGEAAAIVPLADLRRLRAVERHATAQAREDAEIEATLAGHDDWARAGRPGARTHDDVMAELLGQ

pLDDT: mean 85.0, std 15.31, range [34.88, 98.38]